Protein AF-A0A2D0IXG3-F1 (afdb_monomer_lite)

pLDDT: mean 81.04, std 11.94, range [42.03, 92.19]

Structure (mmCIF, N/CA/C/O backbone):
data_AF-A0A2D0IXG3-F1
#
_entry.id   AF-A0A2D0IXG3-F1
#
loop_
_atom_site.group_PDB
_atom_site.id
_atom_site.type_symbol
_atom_site.label_atom_id
_atom_site.label_alt_id
_atom_site.label_comp_id
_atom_site.label_asym_id
_atom_site.label_entity_id
_atom_site.label_seq_id
_atom_site.pdbx_PDB_ins_code
_atom_site.Cartn_x
_atom_site.Cartn_y
_atom_site.Cartn_z
_atom_site.occupancy
_atom_site.B_iso_or_equiv
_atom_site.auth_seq_id
_atom_site.auth_comp_id
_atom_site.auth_asym_id
_atom_site.auth_atom_id
_atom_site.pdbx_PDB_model_num
ATOM 1 N N . MET A 1 1 ? -5.173 22.594 -9.783 1.00 42.03 1 MET A N 1
ATOM 2 C CA . MET A 1 1 ? -5.078 21.435 -8.870 1.00 42.03 1 MET A CA 1
ATOM 3 C C . MET A 1 1 ? -4.201 20.389 -9.539 1.00 42.03 1 MET A C 1
ATOM 5 O O . MET A 1 1 ? -4.681 19.693 -10.420 1.00 42.03 1 MET A O 1
ATOM 9 N N . LEU A 1 2 ? -2.898 20.360 -9.245 1.00 47.62 2 LEU A N 1
ATOM 10 C CA . LEU A 1 2 ? -1.982 19.423 -9.900 1.00 47.62 2 LEU A CA 1
ATOM 11 C C . LEU A 1 2 ? -1.728 18.255 -8.949 1.00 47.62 2 LEU A C 1
ATOM 13 O O . LEU A 1 2 ? -0.965 18.373 -7.991 1.00 47.62 2 LEU A O 1
ATOM 17 N N . GLU A 1 3 ? -2.418 17.144 -9.187 1.00 55.09 3 GLU A N 1
ATOM 18 C CA . GLU A 1 3 ? -2.116 15.873 -8.540 1.00 55.09 3 GLU A CA 1
ATOM 19 C C . GLU A 1 3 ? -0.646 15.555 -8.853 1.00 55.09 3 GLU A C 1
ATOM 21 O O . GLU A 1 3 ? -0.270 15.429 -10.022 1.00 55.09 3 GLU A O 1
ATOM 26 N N . ARG A 1 4 ? 0.231 15.548 -7.837 1.00 57.06 4 ARG A N 1
ATOM 27 C CA . ARG A 1 4 ? 1.651 15.226 -8.038 1.00 57.06 4 ARG A CA 1
ATOM 28 C C . ARG A 1 4 ? 1.724 13.797 -8.568 1.00 57.06 4 ARG A C 1
ATOM 30 O O . ARG A 1 4 ? 1.668 12.847 -7.789 1.00 57.06 4 ARG A O 1
ATOM 37 N N . LYS A 1 5 ? 1.846 13.655 -9.892 1.00 57.62 5 LYS A N 1
ATOM 38 C CA . LYS A 1 5 ? 2.089 12.370 -10.548 1.00 57.62 5 LYS A CA 1
ATOM 39 C C . LYS A 1 5 ? 3.295 11.721 -9.883 1.00 57.62 5 LYS A C 1
ATOM 41 O O . LYS A 1 5 ? 4.341 12.353 -9.711 1.00 57.62 5 LYS A O 1
ATOM 46 N N . ARG A 1 6 ? 3.133 10.458 -9.489 1.00 67.44 6 ARG A N 1
ATOM 47 C CA . ARG A 1 6 ? 4.239 9.643 -8.986 1.00 67.44 6 ARG A CA 1
ATOM 48 C C . ARG A 1 6 ? 5.336 9.651 -10.050 1.00 67.44 6 ARG A C 1
ATOM 50 O O . ARG A 1 6 ? 5.064 9.399 -11.221 1.00 67.44 6 ARG A O 1
ATOM 57 N N . LYS A 1 7 ? 6.568 9.981 -9.648 1.00 66.19 7 LYS A N 1
ATOM 58 C CA . LYS A 1 7 ? 7.713 10.084 -10.573 1.00 66.19 7 LYS A CA 1
ATOM 59 C C . LYS A 1 7 ? 8.020 8.764 -11.279 1.00 66.19 7 LYS A C 1
ATOM 61 O O . LYS A 1 7 ? 8.636 8.778 -12.336 1.00 66.19 7 LYS A O 1
ATOM 66 N N . ASN A 1 8 ? 7.611 7.645 -10.691 1.00 70.12 8 ASN A N 1
ATOM 67 C CA . ASN A 1 8 ? 7.948 6.321 -11.164 1.00 70.12 8 ASN A CA 1
ATOM 68 C C . ASN A 1 8 ? 6.659 5.548 -11.512 1.00 70.12 8 ASN A C 1
ATOM 70 O O . ASN A 1 8 ? 5.784 5.405 -10.655 1.00 70.12 8 ASN A O 1
ATOM 74 N N . PRO A 1 9 ? 6.502 5.066 -12.759 1.00 72.62 9 PRO A N 1
ATOM 75 C CA . PRO A 1 9 ? 5.257 4.448 -13.217 1.00 72.62 9 PRO A CA 1
ATOM 76 C C . PRO A 1 9 ? 4.956 3.125 -12.506 1.00 72.62 9 PRO A C 1
ATOM 78 O O . PRO A 1 9 ? 3.790 2.771 -12.347 1.00 72.62 9 PRO A O 1
ATOM 81 N N . ALA A 1 10 ? 5.983 2.424 -12.016 1.00 70.94 10 ALA A N 1
ATOM 82 C CA . ALA A 1 10 ? 5.811 1.208 -11.224 1.00 70.94 10 ALA A CA 1
ATOM 83 C C . ALA A 1 10 ? 5.152 1.469 -9.858 1.00 70.94 10 ALA A C 1
ATOM 85 O O . ALA A 1 10 ? 4.688 0.533 -9.222 1.00 70.94 10 ALA A O 1
ATOM 86 N N . ASP A 1 11 ? 5.064 2.723 -9.413 1.00 73.56 11 ASP A N 1
ATOM 87 C CA . ASP A 1 11 ? 4.336 3.091 -8.202 1.00 73.56 11 ASP A CA 1
ATOM 88 C C . ASP A 1 11 ? 2.852 3.376 -8.487 1.00 73.56 11 ASP A C 1
ATOM 90 O O . ASP A 1 11 ? 2.073 3.519 -7.551 1.00 73.56 11 ASP A O 1
ATOM 94 N N . ASN A 1 12 ? 2.409 3.438 -9.750 1.00 76.75 12 ASN A N 1
ATOM 95 C CA . ASN A 1 12 ? 0.993 3.664 -10.081 1.00 76.75 12 ASN A CA 1
ATOM 96 C C . ASN A 1 12 ? 0.099 2.481 -9.687 1.00 76.75 12 ASN A C 1
ATOM 98 O O . ASN A 1 12 ? -1.066 2.682 -9.367 1.00 76.75 12 ASN A O 1
ATOM 102 N N . ILE A 1 13 ? 0.653 1.268 -9.657 1.00 83.38 13 ILE A N 1
ATOM 103 C CA . ILE A 1 13 ? -0.052 0.047 -9.231 1.00 83.38 13 ILE A CA 1
ATOM 104 C C . ILE A 1 13 ? -0.192 -0.056 -7.704 1.00 83.38 13 ILE A C 1
ATOM 106 O O . ILE A 1 13 ? -0.926 -0.909 -7.201 1.00 83.38 13 ILE A O 1
ATOM 110 N N . LEU A 1 14 ? 0.542 0.779 -6.958 1.00 83.69 14 LEU A N 1
ATOM 111 C CA . LEU A 1 14 ? 0.519 0.769 -5.502 1.00 83.69 14 LEU A CA 1
ATOM 112 C C . LEU A 1 14 ? -0.704 1.531 -4.977 1.00 83.69 14 LEU A C 1
ATOM 114 O O . LEU A 1 14 ? -1.065 2.574 -5.539 1.00 83.69 14 LEU A O 1
ATOM 118 N N . PRO A 1 15 ? -1.287 1.093 -3.849 1.00 84.00 15 PRO A N 1
ATOM 119 C CA . PRO A 1 15 ? -2.416 1.780 -3.236 1.00 84.00 15 PRO A CA 1
ATOM 120 C C . PRO A 1 15 ? -2.107 3.245 -2.896 1.00 84.00 15 PRO A C 1
ATOM 122 O O . PRO A 1 15 ? -0.948 3.671 -2.794 1.00 84.00 15 PRO A O 1
ATOM 125 N N . LYS A 1 16 ? -3.149 4.057 -2.703 1.00 82.00 16 LYS A N 1
ATOM 126 C CA . LYS A 1 16 ? -2.981 5.478 -2.367 1.00 82.00 16 LYS A CA 1
ATOM 127 C C . LYS A 1 16 ? -2.207 5.618 -1.055 1.00 82.00 16 LYS A C 1
ATOM 129 O O . LYS A 1 16 ? -2.494 4.927 -0.079 1.00 82.00 16 LYS A O 1
ATOM 134 N N . ARG A 1 17 ? -1.265 6.568 -1.018 1.00 85.25 17 ARG A N 1
ATOM 135 C CA . ARG A 1 17 ? -0.400 6.854 0.147 1.00 85.25 17 ARG A CA 1
ATOM 136 C C . ARG A 1 17 ? 0.547 5.705 0.531 1.00 85.25 17 ARG A C 1
ATOM 138 O O . ARG A 1 17 ? 1.162 5.765 1.591 1.00 85.25 17 ARG A O 1
ATOM 145 N N . VAL A 1 18 ? 0.667 4.683 -0.318 1.00 88.50 18 VAL A N 1
ATOM 146 C CA . VAL A 1 18 ? 1.752 3.699 -0.270 1.00 88.50 18 VAL A CA 1
ATOM 147 C C . VAL A 1 18 ? 2.878 4.192 -1.166 1.00 88.50 18 VAL A C 1
ATOM 149 O O . VAL A 1 18 ? 2.632 4.639 -2.294 1.00 88.50 18 VAL A O 1
ATOM 152 N N . TYR A 1 19 ? 4.098 4.114 -0.652 1.00 86.50 19 TYR A N 1
ATOM 153 C CA . TYR A 1 19 ? 5.317 4.493 -1.344 1.00 86.50 19 TYR A CA 1
ATOM 154 C C . TYR A 1 19 ? 6.338 3.370 -1.262 1.00 86.50 19 TYR A C 1
ATOM 156 O O . TYR A 1 19 ? 6.398 2.605 -0.295 1.00 86.50 19 TYR A O 1
ATOM 164 N N . ARG A 1 20 ? 7.155 3.281 -2.304 1.00 85.38 20 ARG A N 1
ATOM 165 C CA . ARG A 1 20 ? 8.293 2.384 -2.348 1.00 85.38 20 ARG A CA 1
ATOM 166 C C . ARG A 1 20 ? 9.480 3.020 -1.619 1.00 85.38 20 ARG A C 1
ATOM 168 O O . ARG A 1 20 ? 10.076 3.972 -2.116 1.00 85.38 20 ARG A O 1
ATOM 175 N N . GLY A 1 21 ? 9.821 2.491 -0.448 1.00 84.00 21 GLY A N 1
ATOM 176 C CA . GLY A 1 21 ? 11.028 2.861 0.286 1.00 84.00 21 GLY A CA 1
ATOM 177 C C . GLY A 1 21 ? 12.285 2.198 -0.288 1.00 84.00 21 GLY A C 1
ATOM 178 O O . GLY A 1 21 ? 12.272 1.594 -1.364 1.00 84.00 21 GLY A O 1
ATOM 179 N N . LYS A 1 22 ? 13.397 2.277 0.454 1.00 80.06 22 LYS A N 1
ATOM 180 C CA . LYS A 1 22 ? 14.695 1.707 0.036 1.00 80.06 22 LYS A CA 1
ATOM 181 C C . LYS A 1 22 ? 14.725 0.172 0.065 1.00 80.06 22 LYS A C 1
ATOM 183 O O . LYS A 1 22 ? 15.354 -0.431 -0.796 1.00 80.06 22 LYS A O 1
ATOM 188 N N . SER A 1 23 ? 14.019 -0.437 1.022 1.00 84.44 23 SER A N 1
ATOM 189 C CA . SER A 1 23 ? 14.000 -1.901 1.231 1.00 84.44 23 SER A CA 1
ATOM 190 C C . SER A 1 23 ? 12.591 -2.490 1.393 1.00 84.44 23 SER A C 1
ATOM 192 O O . SER A 1 23 ? 12.410 -3.707 1.344 1.00 84.44 23 SER A O 1
ATOM 194 N N . LYS A 1 24 ? 11.573 -1.641 1.575 1.00 89.00 24 LYS A N 1
ATOM 195 C CA . LYS A 1 24 ? 10.197 -2.038 1.899 1.00 89.00 24 LYS A CA 1
ATOM 196 C C . LYS A 1 24 ? 9.176 -1.040 1.359 1.00 89.00 24 LYS A C 1
ATOM 198 O O . LYS A 1 24 ? 9.530 0.090 1.034 1.00 89.00 24 LYS A O 1
ATOM 203 N N . TYR A 1 25 ? 7.922 -1.465 1.282 1.00 88.88 25 TYR A N 1
ATOM 204 C CA 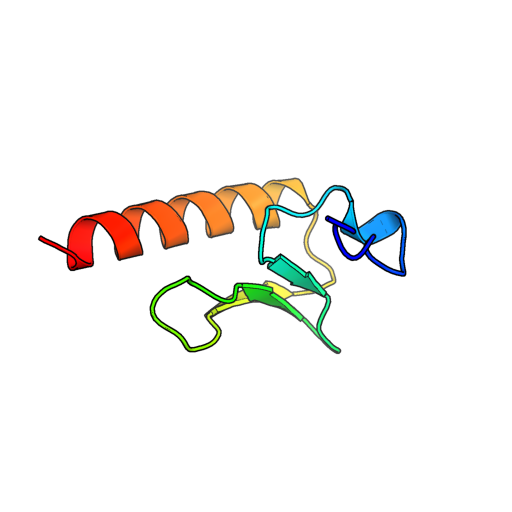. TYR A 1 25 ? 6.774 -0.604 1.020 1.00 88.88 25 TYR A CA 1
ATOM 205 C C . TYR A 1 25 ? 6.285 0.038 2.314 1.00 88.88 25 TYR A C 1
ATOM 207 O O . TYR A 1 25 ? 6.136 -0.634 3.338 1.00 88.88 25 TYR A O 1
ATOM 215 N N . GLU A 1 26 ? 6.015 1.336 2.249 1.00 90.44 26 GLU A N 1
ATOM 216 C CA . GLU A 1 26 ? 5.659 2.163 3.396 1.00 90.44 26 GLU A CA 1
ATOM 217 C C . GLU A 1 26 ? 4.335 2.867 3.124 1.00 90.44 26 GLU A C 1
ATOM 219 O O . GLU A 1 26 ? 4.155 3.528 2.100 1.00 90.44 26 GLU A O 1
ATOM 224 N N . TYR A 1 27 ? 3.386 2.709 4.039 1.00 90.00 27 TYR A N 1
ATOM 225 C CA . TYR A 1 27 ? 2.096 3.374 3.986 1.00 90.00 27 TYR A CA 1
ATOM 226 C C . TYR A 1 27 ? 2.052 4.535 4.960 1.00 90.00 27 TYR A C 1
ATOM 228 O O . TYR A 1 27 ? 2.337 4.369 6.140 1.00 90.00 27 TYR A O 1
ATOM 236 N N . HIS A 1 28 ? 1.660 5.704 4.471 1.00 88.19 28 HIS A N 1
ATOM 237 C CA . HIS A 1 28 ? 1.579 6.917 5.273 1.00 88.19 28 HIS A CA 1
ATOM 238 C C . HIS A 1 28 ? 0.109 7.262 5.522 1.00 88.19 28 HIS A C 1
ATOM 240 O O . HIS A 1 28 ? -0.502 7.898 4.654 1.00 88.19 28 HIS A O 1
ATOM 246 N N . PRO A 1 29 ? -0.492 6.851 6.652 1.00 87.25 29 PRO A N 1
ATOM 247 C CA . PRO A 1 29 ? -1.896 7.128 6.955 1.00 87.25 29 PRO A CA 1
ATOM 248 C C . PRO A 1 29 ? -2.198 8.624 7.126 1.00 87.25 29 PRO A C 1
ATOM 250 O O . PRO A 1 29 ? -1.298 9.455 7.247 1.00 87.25 29 PRO A O 1
ATOM 253 N N . ALA A 1 30 ? -3.489 8.982 7.088 1.00 82.56 30 ALA A N 1
ATOM 254 C CA . ALA A 1 30 ? -3.975 10.362 7.262 1.00 82.56 30 ALA A CA 1
ATOM 255 C C . ALA A 1 30 ? -3.646 10.950 8.630 1.00 82.56 30 ALA A C 1
ATOM 257 O O . ALA A 1 30 ? -3.336 12.131 8.725 1.00 82.56 30 ALA A O 1
ATOM 258 N N . THR A 1 31 ? -3.657 10.094 9.641 1.00 79.94 31 THR A N 1
ATOM 259 C CA . THR A 1 31 ? -3.387 10.404 11.042 1.00 79.94 31 THR A CA 1
ATOM 260 C C . THR A 1 31 ? -1.914 10.705 11.333 1.00 79.94 31 THR A C 1
ATOM 262 O O . THR A 1 31 ? -1.593 11.141 12.432 1.00 79.94 31 THR A O 1
ATOM 265 N N . GLY A 1 32 ? -1.023 10.526 10.352 1.00 80.38 32 GLY A N 1
ATOM 266 C CA . GLY A 1 32 ? 0.416 10.721 10.511 1.00 80.38 32 GLY A CA 1
ATOM 267 C C . GLY A 1 32 ? 1.164 9.427 10.837 1.00 80.38 32 GLY A C 1
ATOM 268 O O . GLY A 1 32 ? 0.581 8.416 11.220 1.00 80.38 32 GLY A O 1
ATOM 269 N N . GLY A 1 33 ? 2.480 9.452 10.630 1.00 84.00 33 GLY A N 1
ATOM 270 C CA . GLY A 1 33 ? 3.351 8.281 10.755 1.00 84.00 33 GLY A CA 1
ATOM 271 C C . GLY A 1 33 ? 3.529 7.495 9.452 1.00 84.00 33 GLY A C 1
ATOM 272 O O . GLY A 1 33 ? 3.039 7.881 8.386 1.00 84.00 33 GLY A O 1
ATOM 273 N N . SER A 1 34 ? 4.280 6.399 9.542 1.00 87.75 34 SER A N 1
ATOM 274 C CA . SER A 1 34 ? 4.494 5.446 8.456 1.00 87.75 34 SER A CA 1
ATOM 275 C C . SER A 1 34 ? 4.389 4.015 8.979 1.00 87.75 34 SER A C 1
ATOM 277 O O . SER A 1 34 ? 4.899 3.674 10.044 1.00 87.75 34 SER A O 1
ATOM 279 N N . ILE A 1 35 ? 3.699 3.167 8.223 1.00 88.69 35 ILE A N 1
ATOM 280 C CA . ILE A 1 35 ? 3.473 1.762 8.541 1.00 88.69 35 ILE A CA 1
ATOM 281 C C . ILE A 1 35 ? 4.200 0.931 7.494 1.00 88.69 35 ILE A C 1
ATOM 283 O O . ILE A 1 35 ? 4.004 1.098 6.289 1.00 88.69 35 ILE A O 1
ATOM 287 N N . SER A 1 36 ? 5.062 0.034 7.964 1.00 89.69 36 SER A N 1
ATOM 288 C CA . SER A 1 36 ? 5.772 -0.904 7.097 1.00 89.69 36 SER A CA 1
ATOM 289 C C . SER A 1 36 ? 4.780 -1.958 6.607 1.00 89.69 36 SER A C 1
ATOM 291 O O . SER A 1 36 ? 4.239 -2.688 7.430 1.00 89.69 36 SER A O 1
ATOM 293 N N . ILE A 1 37 ? 4.535 -2.029 5.295 1.00 89.94 37 ILE A N 1
ATOM 294 C CA . ILE A 1 37 ? 3.641 -3.038 4.711 1.00 89.94 37 ILE A CA 1
ATOM 295 C C . ILE A 1 37 ? 4.403 -4.345 4.491 1.00 89.94 37 ILE A C 1
ATOM 297 O O . ILE A 1 37 ? 4.116 -5.355 5.117 1.00 89.94 37 ILE A O 1
ATOM 301 N N . CYS A 1 38 ? 5.364 -4.345 3.564 1.00 87.12 38 CYS A N 1
ATOM 302 C CA . CYS A 1 38 ? 6.074 -5.563 3.182 1.00 87.12 38 CYS A CA 1
ATOM 303 C C . CYS A 1 38 ? 7.417 -5.260 2.508 1.00 87.12 38 CYS A C 1
ATOM 305 O O . CYS A 1 38 ? 7.685 -4.122 2.121 1.00 87.12 38 CYS A O 1
ATOM 307 N N . CYS A 1 39 ? 8.258 -6.279 2.340 1.00 87.81 39 CYS A N 1
ATOM 308 C CA . CYS A 1 39 ? 9.533 -6.170 1.633 1.00 87.81 39 CYS A CA 1
ATOM 309 C C . CYS A 1 39 ? 9.334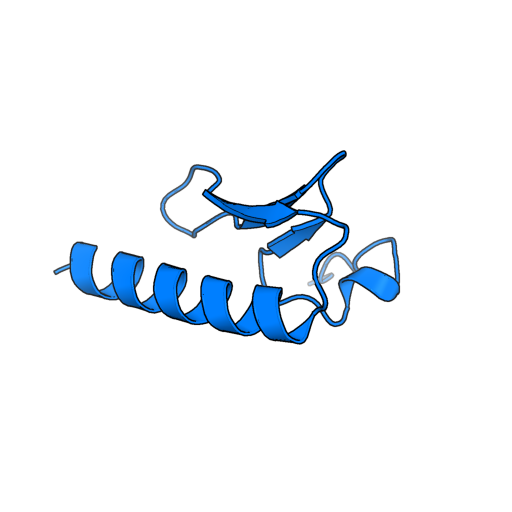 -5.836 0.144 1.00 87.81 39 CYS A C 1
ATOM 311 O O . CYS A 1 39 ? 8.342 -6.233 -0.463 1.00 87.81 39 CYS A O 1
ATOM 313 N N . LEU A 1 40 ? 10.321 -5.179 -0.479 1.00 83.44 40 LEU A N 1
ATOM 314 C CA . LEU A 1 40 ? 10.292 -4.876 -1.924 1.00 83.44 40 LEU A CA 1
ATOM 315 C C . LEU A 1 40 ? 10.241 -6.114 -2.822 1.00 83.44 40 LEU A C 1
ATOM 317 O O . LEU A 1 40 ? 9.789 -6.020 -3.957 1.00 83.44 40 LEU A O 1
ATOM 321 N N . SER A 1 41 ? 10.704 -7.254 -2.308 1.00 85.38 41 SER A N 1
ATOM 322 C CA . SER A 1 41 ? 10.670 -8.541 -3.008 1.00 85.38 41 SER A CA 1
ATOM 323 C C . SER A 1 41 ? 9.259 -9.144 -3.073 1.00 85.38 41 SER A C 1
ATOM 325 O O . SER A 1 41 ? 9.010 -10.089 -3.813 1.00 85.38 41 SER A O 1
ATOM 327 N N . SER A 1 42 ? 8.316 -8.631 -2.275 1.00 84.62 42 SER A N 1
ATOM 328 C CA . SER A 1 42 ? 6.957 -9.165 -2.241 1.00 84.62 42 SER A CA 1
ATOM 329 C C . SER A 1 42 ? 6.124 -8.677 -3.426 1.00 84.62 42 SER A C 1
ATOM 331 O O . SER A 1 42 ? 6.214 -7.505 -3.804 1.00 84.62 42 SER A O 1
ATOM 333 N N . PRO A 1 43 ? 5.278 -9.550 -4.002 1.00 87.50 43 PRO A N 1
ATOM 334 C CA . PRO A 1 43 ? 4.429 -9.178 -5.118 1.00 87.50 43 PRO A CA 1
ATOM 335 C C . PRO A 1 43 ? 3.365 -8.169 -4.680 1.00 87.50 43 PRO A C 1
ATOM 337 O O . PRO A 1 43 ? 2.917 -8.143 -3.532 1.00 87.50 43 PRO A O 1
ATOM 340 N N . VAL A 1 44 ? 2.895 -7.379 -5.642 1.00 84.62 44 VAL A N 1
ATOM 341 C CA . VAL A 1 44 ? 1.905 -6.308 -5.442 1.00 84.62 44 VAL A CA 1
ATOM 342 C C . VAL A 1 44 ? 0.616 -6.835 -4.797 1.00 84.62 44 VAL A C 1
ATOM 344 O O . VAL A 1 44 ? 0.021 -6.148 -3.973 1.00 84.62 44 VAL A O 1
ATOM 347 N N . SER A 1 45 ? 0.232 -8.085 -5.078 1.00 89.44 45 SER A N 1
ATOM 348 C CA . SER A 1 45 ? -0.905 -8.758 -4.428 1.00 89.44 45 SER A CA 1
ATOM 349 C C . SER A 1 45 ? -0.794 -8.772 -2.894 1.00 89.44 45 SER A C 1
ATOM 351 O O . SER A 1 45 ? -1.758 -8.459 -2.193 1.00 89.44 45 SER A O 1
ATOM 353 N N . VAL A 1 46 ? 0.398 -9.059 -2.360 1.00 89.62 46 VAL A N 1
ATOM 354 C CA . VAL A 1 46 ? 0.652 -9.066 -0.910 1.00 89.62 46 VAL A CA 1
ATOM 355 C C . VAL A 1 46 ? 0.597 -7.647 -0.353 1.00 89.62 46 VAL A C 1
ATOM 357 O O . VAL A 1 46 ? 0.005 -7.434 0.703 1.00 89.62 46 VAL A O 1
ATOM 360 N N . VAL A 1 47 ? 1.137 -6.668 -1.088 1.00 89.00 47 VAL A N 1
ATOM 361 C CA . VAL A 1 47 ? 1.089 -5.247 -0.703 1.00 89.00 47 VAL A CA 1
ATOM 362 C C . VAL A 1 47 ? -0.355 -4.775 -0.539 1.00 89.00 47 VAL A C 1
ATOM 364 O O . VAL A 1 47 ? -0.675 -4.148 0.465 1.00 89.00 47 VAL A O 1
ATOM 367 N N . TRP A 1 48 ? -1.236 -5.117 -1.481 1.00 89.69 48 TRP A N 1
ATOM 368 C CA . TRP A 1 48 ? -2.664 -4.793 -1.409 1.00 89.69 48 TRP A CA 1
ATOM 369 C C . TRP A 1 48 ? -3.363 -5.476 -0.232 1.00 89.69 48 TRP A C 1
ATOM 371 O O . TRP A 1 48 ? -4.124 -4.837 0.492 1.00 89.69 48 TRP A O 1
ATOM 381 N N . LYS A 1 49 ? -3.079 -6.762 -0.001 1.00 92.19 49 LYS A N 1
ATOM 382 C CA . LYS A 1 49 ? -3.678 -7.516 1.106 1.00 92.19 49 LYS A CA 1
ATOM 383 C C . LYS A 1 49 ? -3.313 -6.925 2.469 1.00 92.19 49 LYS A C 1
ATOM 385 O O . LYS A 1 49 ? -4.181 -6.768 3.322 1.00 92.19 49 LYS A O 1
ATOM 390 N N . GLU A 1 50 ? -2.041 -6.601 2.678 1.00 91.00 50 GLU A N 1
ATOM 391 C CA . GLU A 1 50 ? -1.563 -5.986 3.920 1.00 91.00 50 GLU A CA 1
ATOM 392 C C . GLU A 1 50 ? -2.056 -4.537 4.061 1.00 91.00 50 GLU A C 1
ATOM 394 O O . GLU A 1 50 ? -2.492 -4.145 5.141 1.00 91.00 50 GLU A O 1
ATOM 399 N N . TYR A 1 51 ? -2.074 -3.766 2.966 1.00 91.31 51 TYR A N 1
ATOM 400 C CA . TYR A 1 51 ? -2.653 -2.421 2.929 1.00 91.31 51 TYR A CA 1
ATOM 401 C C . TYR A 1 51 ? -4.105 -2.410 3.414 1.00 91.31 51 TYR A C 1
ATOM 403 O O . TYR A 1 51 ? -4.429 -1.637 4.313 1.00 91.31 51 TYR A O 1
ATOM 411 N N . ASN A 1 52 ? -4.957 -3.292 2.880 1.00 91.50 52 ASN A N 1
ATOM 412 C CA . ASN A 1 52 ? -6.365 -3.364 3.275 1.00 91.50 52 ASN A CA 1
ATOM 413 C C . ASN A 1 52 ? -6.511 -3.630 4.778 1.00 91.50 52 ASN A C 1
ATOM 415 O O . ASN A 1 52 ? -7.225 -2.896 5.455 1.00 91.50 52 ASN A O 1
ATOM 419 N N . LYS A 1 53 ? -5.755 -4.591 5.329 1.00 91.69 53 LYS A N 1
ATOM 420 C CA . LYS A 1 53 ? -5.765 -4.867 6.777 1.00 91.69 53 LYS A CA 1
ATOM 421 C C . LYS A 1 53 ? -5.360 -3.651 7.607 1.00 91.69 53 LYS A C 1
ATOM 423 O O . LYS A 1 53 ? -5.899 -3.440 8.690 1.00 91.69 53 LYS A O 1
ATOM 428 N N . ILE A 1 54 ? -4.365 -2.889 7.150 1.00 89.25 54 ILE A N 1
ATOM 429 C CA . ILE A 1 54 ? -3.891 -1.688 7.847 1.00 89.25 54 ILE A CA 1
ATOM 430 C C . ILE A 1 54 ? -4.972 -0.606 7.824 1.00 89.25 54 ILE A C 1
ATOM 432 O O . ILE A 1 54 ? -5.251 -0.017 8.865 1.00 89.25 54 ILE A O 1
ATOM 436 N N . VAL A 1 55 ? -5.600 -0.374 6.669 1.00 88.56 55 VAL A N 1
ATOM 437 C CA . VAL A 1 55 ? -6.705 0.584 6.528 1.00 88.56 55 VAL A CA 1
ATOM 438 C C . VAL A 1 55 ? -7.871 0.202 7.439 1.00 88.56 55 VAL A C 1
ATOM 440 O O . VAL A 1 55 ? -8.317 1.042 8.213 1.00 88.56 55 VAL A O 1
ATOM 443 N N . GLU A 1 56 ? -8.284 -1.068 7.441 1.00 90.06 56 GLU A N 1
ATOM 444 C CA . GLU A 1 56 ? -9.335 -1.569 8.337 1.00 90.06 56 GLU A CA 1
ATOM 445 C C . GLU A 1 56 ? -8.983 -1.378 9.819 1.00 90.06 56 GLU A C 1
ATOM 447 O O . GLU A 1 56 ? -9.843 -1.038 10.628 1.00 90.06 56 GLU A O 1
ATOM 452 N N . LYS A 1 57 ? -7.718 -1.593 10.203 1.00 87.88 57 LYS A N 1
ATOM 453 C CA . LYS A 1 57 ? -7.262 -1.359 11.582 1.00 87.88 57 LYS A CA 1
ATOM 454 C C . LYS A 1 57 ? -7.329 0.115 11.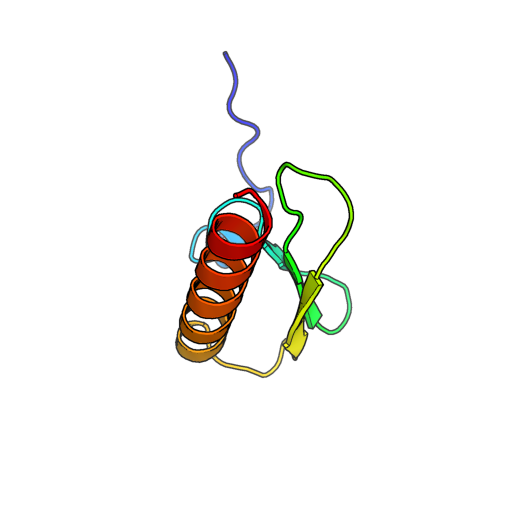964 1.00 87.88 57 LYS A C 1
ATOM 456 O O . LYS A 1 57 ? -7.752 0.423 13.070 1.00 87.88 57 LYS A O 1
ATOM 461 N N . ILE A 1 58 ? -6.900 1.010 11.075 1.00 85.00 58 ILE A N 1
ATOM 462 C CA . ILE A 1 58 ? -6.920 2.456 11.330 1.00 85.00 58 ILE A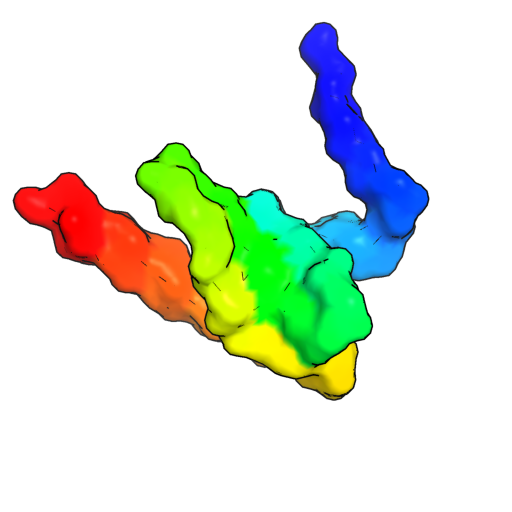 CA 1
ATOM 463 C C . ILE A 1 58 ? -8.356 2.955 11.460 1.00 85.00 58 ILE A C 1
ATOM 465 O O . ILE A 1 58 ? -8.639 3.729 12.367 1.00 85.00 58 ILE A O 1
ATOM 469 N N . GLU A 1 59 ? -9.253 2.487 10.591 1.00 84.06 59 GLU A N 1
ATOM 470 C CA . GLU A 1 59 ? -10.676 2.823 10.653 1.00 84.06 59 GLU A CA 1
ATOM 471 C C . GLU A 1 59 ? -11.290 2.383 11.988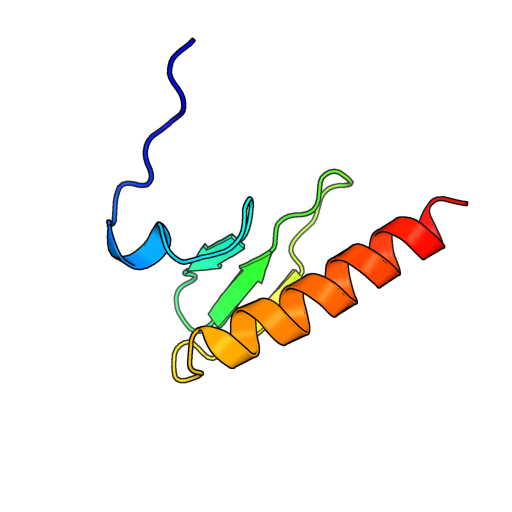 1.00 84.06 59 GLU A C 1
ATOM 473 O O . GLU A 1 59 ? -11.913 3.187 12.678 1.00 84.06 59 GLU A O 1
ATOM 478 N N . LYS A 1 60 ? -11.010 1.146 12.421 1.00 82.69 60 LYS A N 1
ATOM 479 C CA . LYS A 1 60 ? -11.477 0.617 13.713 1.00 82.69 60 LYS A CA 1
ATOM 480 C C . LYS A 1 60 ? -10.899 1.344 14.928 1.00 82.69 60 LYS A C 1
ATOM 482 O O . LYS A 1 60 ? -11.555 1.389 15.958 1.00 82.69 60 LYS A O 1
ATOM 487 N N . ASN A 1 61 ? -9.691 1.896 14.834 1.00 74.75 61 ASN A N 1
ATOM 488 C CA . ASN A 1 61 ? -9.036 2.598 15.944 1.00 74.75 61 ASN A CA 1
ATOM 489 C C . ASN A 1 61 ? -9.446 4.084 16.044 1.00 74.75 61 ASN A C 1
ATOM 491 O O . ASN A 1 61 ? -8.958 4.787 16.926 1.00 74.75 61 ASN A O 1
ATOM 495 N N . SER A 1 62 ? -10.283 4.581 15.127 1.00 59.50 62 SER A N 1
ATOM 496 C CA . SER A 1 62 ? -10.775 5.966 15.116 1.00 59.50 62 SER A CA 1
ATOM 497 C C . SER A 1 62 ? -12.2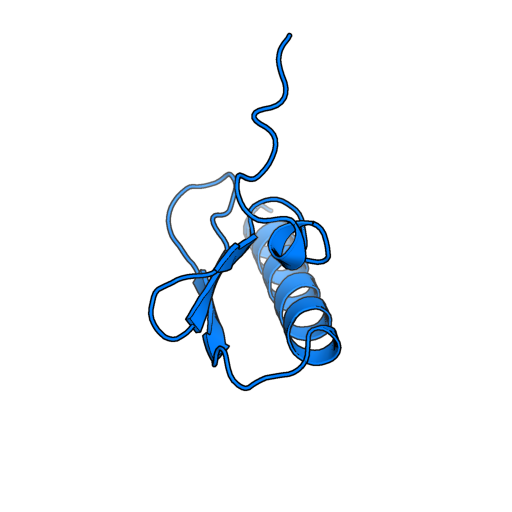00 6.119 15.679 1.00 59.50 62 SER A C 1
ATOM 499 O O . SER A 1 62 ? -12.767 7.206 15.558 1.00 59.50 62 SER A O 1
ATOM 501 N N . THR A 1 63 ? -12.775 5.056 16.254 1.00 46.88 63 THR A N 1
ATOM 502 C CA . THR A 1 63 ? -14.056 5.055 16.992 1.00 46.88 63 THR A CA 1
ATOM 503 C C . THR A 1 63 ? -13.778 4.914 18.480 1.00 46.88 63 THR A C 1
ATOM 505 O O . THR A 1 63 ? -14.439 5.627 19.263 1.00 46.88 63 THR A O 1
#

Foldseek 3Di:
DDDPPDPDVVCVLADPQWDDDPFFIWHADPVGDIDTQGGPPDDRVSRVVSVVVVVVVVVVVVD

Secondary structure (DSSP, 8-state):
------SSGGGTTSPTTEEE-SSEEEE--TTSS-EEEEETTS-HHHHHHHHHHHHHHHHHTT-

Organism: NCBI:txid290111

Sequence (63 aa):
MLERKRKNPADNILPKRVYRGKSKYEYHPATGGSISICCLSSPVSVVWKEYNKIVEKIEKNST

Radius of gyration: 12.15 Å; chains: 1; bounding box: 29×31×30 Å